Protein AF-A0A8T5IXM0-F1 (afdb_monomer_lite)

Sequence (144 aa):
MNNKKGVSPLIATVMIVGIVIALSFLVTTWITGSVEDTIDDTDCEMEAQERCSELTSAVKLSVNGAGNKLIVSNEGATDIKGLNVVHYDKDGNSNSGSEFDLSAYKSNINTSIGSSDIAFKVFMVGTDADELCSVECSPVLLEL

Secondary structure (DSSP, 8-state):
-----PPPHHHHHHHHHHHHHHHHHHHHHHHHHHHHHHHHHHHHHHHHHHHHHHHHHHEEEEE-TTSSEEEEEE-SSS-EEEEEEEEEETTS-EEEEEEEEE-TTTEEEEEEPPTTEEEEEEE-EEE-TTSS-EEEPPPEEEE-

pLDDT: mean 83.47, std 8.71, range [48.47, 95.19]

Structure (mmCIF, N/CA/C/O backbone):
data_AF-A0A8T5IXM0-F1
#
_entry.id   AF-A0A8T5IXM0-F1
#
loop_
_atom_site.group_PDB
_atom_site.id
_atom_site.type_symbol
_atom_site.label_atom_id
_atom_site.label_alt_id
_atom_site.label_comp_id
_atom_site.label_asym_id
_atom_site.label_entity_id
_atom_site.label_seq_id
_atom_site.pdbx_PDB_ins_code
_atom_site.Cartn_x
_atom_site.Cartn_y
_atom_site.Cartn_z
_atom_site.occupancy
_atom_site.B_iso_or_equiv
_atom_site.auth_seq_id
_atom_site.auth_comp_id
_atom_site.auth_asym_id
_atom_site.auth_atom_id
_atom_site.pdbx_PDB_model_num
ATOM 1 N N . MET A 1 1 ? -31.623 38.089 65.240 1.00 48.47 1 MET A N 1
ATOM 2 C CA . MET A 1 1 ? -31.266 37.837 63.828 1.00 48.47 1 MET A CA 1
ATOM 3 C C . MET A 1 1 ? -30.531 36.506 63.737 1.00 48.47 1 MET A C 1
ATOM 5 O O . MET A 1 1 ? -29.674 36.253 64.571 1.00 48.47 1 MET A O 1
ATOM 9 N N . ASN A 1 2 ? -30.887 35.712 62.722 1.00 51.44 2 ASN A N 1
ATOM 10 C CA . ASN A 1 2 ? -30.170 34.558 62.152 1.00 51.44 2 ASN A CA 1
ATOM 11 C C . ASN A 1 2 ? -30.474 33.158 62.724 1.00 51.44 2 ASN A C 1
ATOM 13 O O . ASN A 1 2 ? -29.706 32.580 63.486 1.00 51.44 2 ASN A O 1
ATOM 17 N N . ASN A 1 3 ? -31.562 32.570 62.211 1.00 54.09 3 ASN A N 1
ATOM 18 C CA . ASN A 1 3 ? -31.800 31.125 62.184 1.00 54.09 3 ASN A CA 1
ATOM 19 C C . ASN A 1 3 ? -30.740 30.430 61.308 1.00 54.09 3 ASN A C 1
ATOM 21 O O . ASN A 1 3 ? -30.850 30.436 60.083 1.00 54.09 3 ASN A O 1
ATOM 25 N N . LYS A 1 4 ? -29.727 29.804 61.915 1.00 59.03 4 LYS A N 1
ATOM 26 C CA . LYS A 1 4 ? -28.849 28.852 61.219 1.00 59.03 4 LYS A CA 1
ATOM 27 C C . LYS A 1 4 ? -29.508 27.471 61.261 1.00 59.03 4 LYS A C 1
ATOM 29 O O . LYS A 1 4 ? -29.420 26.776 62.267 1.00 59.03 4 LYS A O 1
ATOM 34 N N . LYS A 1 5 ? -30.196 27.073 60.186 1.00 61.62 5 LYS A N 1
ATOM 35 C CA . LYS A 1 5 ? -30.640 25.682 60.005 1.00 61.62 5 LYS A CA 1
ATOM 36 C C . LYS A 1 5 ? -29.410 24.834 59.670 1.00 61.62 5 LYS A C 1
ATOM 38 O O . LYS A 1 5 ? -28.948 24.846 58.534 1.00 61.62 5 LYS A O 1
ATOM 43 N N . GLY A 1 6 ? -28.846 24.162 60.671 1.00 62.66 6 GLY A N 1
ATOM 44 C CA . GLY A 1 6 ? -27.795 23.168 60.464 1.00 62.66 6 GLY A CA 1
ATOM 45 C C . GLY A 1 6 ? -28.381 21.948 59.759 1.00 62.66 6 GLY A C 1
ATOM 46 O O . GLY A 1 6 ? -29.344 21.358 60.246 1.00 62.66 6 GLY A O 1
ATOM 47 N N . VAL A 1 7 ? -27.834 21.595 58.598 1.00 64.50 7 VAL A N 1
ATOM 48 C CA . VAL A 1 7 ? -28.140 20.329 57.924 1.00 64.50 7 VAL A CA 1
ATOM 49 C C . VAL A 1 7 ? -27.718 19.200 58.866 1.00 64.50 7 VAL A C 1
ATOM 51 O O . VAL A 1 7 ? -26.602 19.224 59.383 1.00 64.50 7 VAL A O 1
ATOM 54 N N . SER A 1 8 ? -28.613 18.244 59.138 1.00 73.44 8 SER A N 1
ATOM 55 C CA . SER A 1 8 ? -28.299 17.115 60.021 1.00 73.44 8 SER A CA 1
ATOM 56 C C . SER A 1 8 ? -27.076 16.364 59.467 1.00 73.44 8 SER A C 1
ATOM 58 O O . SER A 1 8 ? -27.120 15.962 58.298 1.00 73.44 8 SER A O 1
ATOM 60 N N . PRO A 1 9 ? -26.002 16.158 60.257 1.00 73.50 9 PRO A N 1
ATOM 61 C CA . PRO A 1 9 ? -24.744 15.559 59.792 1.00 73.50 9 PRO A CA 1
ATOM 62 C C . PRO A 1 9 ? -24.925 14.214 59.080 1.00 73.50 9 PRO A C 1
ATOM 64 O O . PRO A 1 9 ? -24.162 13.870 58.186 1.00 73.50 9 PRO A O 1
ATOM 67 N N . LEU A 1 10 ? -25.971 13.475 59.450 1.00 79.00 10 LEU A N 1
ATOM 68 C CA . LEU A 1 10 ? -26.279 12.145 58.936 1.00 79.00 10 LEU A CA 1
ATOM 69 C C . LEU A 1 10 ? -26.890 12.171 57.523 1.00 79.00 10 LEU A C 1
ATOM 71 O O . LEU A 1 10 ? -26.706 11.243 56.748 1.00 79.00 10 LEU A O 1
ATOM 75 N N . ILE A 1 11 ? -27.595 13.245 57.161 1.00 82.06 11 ILE A N 1
ATOM 76 C CA . ILE A 1 11 ? -28.190 13.395 55.822 1.00 82.06 11 ILE A CA 1
ATOM 77 C C . ILE A 1 11 ? -27.115 13.818 54.815 1.00 82.06 11 ILE A C 1
ATOM 79 O O . ILE A 1 11 ? -27.110 13.355 53.676 1.00 82.06 11 ILE A O 1
ATOM 83 N N . ALA A 1 12 ? -26.172 14.658 55.249 1.00 83.50 12 ALA A N 1
ATOM 84 C CA . ALA A 1 12 ? -25.063 15.103 54.415 1.00 83.50 12 ALA A CA 1
ATOM 85 C C . ALA A 1 12 ? -24.161 13.935 53.984 1.00 83.50 12 ALA A C 1
ATOM 87 O O . ALA A 1 12 ? -23.770 13.857 52.823 1.00 83.50 12 ALA A O 1
ATOM 88 N N . THR A 1 13 ? -23.872 12.992 54.884 1.00 88.12 13 THR A N 1
ATOM 89 C CA . THR A 1 13 ? -23.025 11.832 54.567 1.00 88.12 13 THR A CA 1
ATOM 90 C C . THR A 1 13 ? -23.690 10.875 53.582 1.00 88.12 13 THR A C 1
ATOM 92 O O . THR A 1 13 ? -23.038 10.431 52.642 1.00 88.12 13 THR A O 1
ATOM 95 N N . VAL A 1 14 ? -24.989 10.604 53.730 1.00 89.62 14 VAL A N 1
ATOM 96 C CA . VAL A 1 14 ? -25.736 9.750 52.789 1.00 89.62 14 VAL A CA 1
ATOM 97 C C . VAL A 1 14 ? -25.793 10.381 51.396 1.00 89.62 14 VAL A C 1
ATOM 99 O O . VAL A 1 14 ? -25.598 9.688 50.399 1.00 89.62 14 VAL A O 1
ATOM 102 N N . MET A 1 15 ? -25.990 11.701 51.321 1.00 89.69 15 MET A N 1
ATOM 103 C CA . MET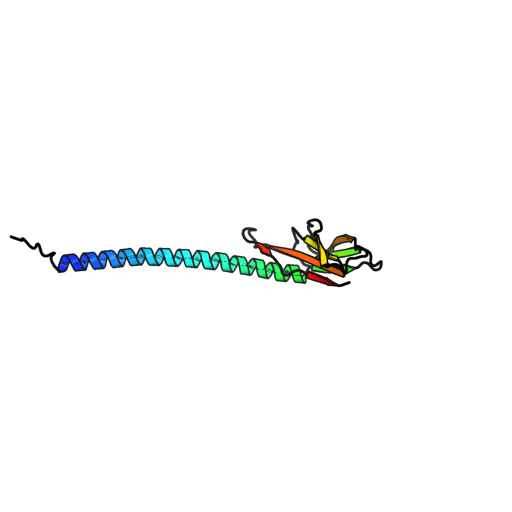 A 1 15 ? -25.971 12.429 50.050 1.00 89.69 15 MET A CA 1
ATOM 104 C C . MET A 1 15 ? -24.602 12.334 49.361 1.00 89.69 15 MET A C 1
ATOM 106 O O . MET A 1 15 ? -24.542 12.110 48.154 1.00 89.69 15 MET A O 1
ATOM 110 N N . ILE A 1 16 ? -23.508 12.440 50.121 1.00 91.25 16 ILE A N 1
ATOM 111 C CA . ILE A 1 16 ? -22.146 12.291 49.589 1.00 91.25 16 ILE A CA 1
ATOM 112 C C . ILE A 1 16 ? -21.926 10.874 49.049 1.00 91.25 16 ILE A C 1
ATOM 114 O O . ILE A 1 16 ? -21.448 10.724 47.928 1.00 91.25 16 ILE A O 1
ATOM 118 N N . VAL A 1 17 ? -22.318 9.837 49.795 1.00 92.44 17 VAL A N 1
ATOM 119 C CA . VAL A 1 17 ? -22.161 8.441 49.349 1.00 92.44 17 VAL A CA 1
ATOM 120 C C . VAL A 1 17 ? -22.960 8.174 48.068 1.00 92.44 17 VAL A C 1
ATOM 122 O O . VAL A 1 17 ? -22.441 7.547 47.148 1.00 92.44 17 VAL A O 1
ATOM 125 N N . GLY A 1 18 ? -24.184 8.701 47.960 1.00 92.25 18 GLY A N 1
ATOM 126 C CA . GLY A 1 18 ? -24.998 8.567 46.747 1.00 92.25 18 GLY A CA 1
ATOM 127 C C . GLY A 1 18 ? -24.359 9.215 45.514 1.00 92.25 18 GLY A C 1
ATOM 128 O O . GLY A 1 18 ? -24.360 8.622 44.437 1.00 92.25 18 GLY A O 1
ATOM 129 N N . ILE A 1 19 ? -23.758 10.398 45.676 1.00 92.19 19 ILE A N 1
ATOM 130 C CA . ILE A 1 19 ? -23.048 11.091 44.590 1.00 92.19 19 ILE A CA 1
ATOM 131 C C . ILE A 1 19 ? -21.799 10.311 44.170 1.00 92.19 19 ILE A C 1
ATOM 133 O O . ILE A 1 19 ? -21.548 10.178 42.977 1.00 92.19 19 ILE A O 1
ATOM 137 N N . VAL A 1 20 ? -21.039 9.761 45.121 1.00 95.19 20 VAL A N 1
ATOM 138 C CA . VAL A 1 20 ? -19.838 8.969 44.812 1.00 95.19 20 VAL A CA 1
ATOM 139 C C . VAL A 1 20 ? -20.194 7.740 43.976 1.00 95.19 20 VAL A C 1
ATOM 141 O O . VAL A 1 20 ? -19.550 7.508 42.960 1.00 95.19 20 VAL A O 1
ATOM 144 N N . ILE A 1 21 ? -21.250 7.004 44.338 1.00 93.19 21 ILE A N 1
ATOM 145 C CA . ILE A 1 21 ? -21.694 5.827 43.574 1.00 93.19 21 ILE A CA 1
ATOM 146 C C . ILE A 1 21 ? -22.115 6.229 42.154 1.00 93.19 21 ILE A C 1
ATOM 148 O O . ILE A 1 21 ? -21.701 5.591 41.188 1.00 93.19 21 ILE A O 1
ATOM 152 N N . ALA A 1 22 ? -22.897 7.304 42.012 1.00 92.06 22 ALA A N 1
ATOM 153 C CA . ALA A 1 22 ? -23.320 7.796 40.702 1.00 92.06 22 ALA A CA 1
ATOM 154 C C . ALA A 1 22 ? -22.125 8.225 39.828 1.00 92.06 22 ALA A C 1
ATOM 156 O O . ALA A 1 22 ? -22.075 7.892 38.644 1.00 92.06 22 ALA A O 1
ATOM 157 N N . LEU A 1 23 ? -21.140 8.913 40.417 1.00 91.44 23 LEU A N 1
ATOM 158 C CA . LEU A 1 23 ? -19.905 9.291 39.728 1.00 91.44 23 LEU A CA 1
ATOM 159 C C . LEU A 1 23 ? -19.079 8.068 39.323 1.00 91.44 23 LEU A C 1
ATOM 161 O O . LEU A 1 23 ? -18.539 8.060 38.221 1.00 91.44 23 LEU A O 1
ATOM 165 N N . SER A 1 24 ? -19.008 7.028 40.160 1.00 90.44 24 SER A N 1
ATOM 166 C CA . SER A 1 24 ? -18.299 5.792 39.816 1.00 90.44 24 SER A CA 1
ATOM 167 C C . SER A 1 24 ? -18.860 5.150 38.549 1.00 90.44 24 SER A C 1
ATOM 169 O O . SER A 1 24 ? -18.088 4.850 37.646 1.00 90.44 24 SER A O 1
ATOM 171 N N . PHE A 1 25 ? -20.184 5.011 38.429 1.00 90.25 25 PHE A N 1
ATOM 172 C CA . PHE A 1 25 ? -20.799 4.449 37.219 1.00 90.25 25 PHE A CA 1
ATOM 173 C C . PHE A 1 25 ? -20.522 5.286 35.967 1.00 90.25 25 PHE A C 1
ATOM 175 O O . PHE A 1 25 ? -20.222 4.730 34.909 1.00 90.25 25 PHE A O 1
ATOM 182 N N . LEU A 1 26 ? -20.590 6.615 36.084 1.00 89.31 26 LEU A N 1
ATOM 183 C CA . LEU A 1 26 ? -20.322 7.521 34.967 1.00 89.31 26 LEU A CA 1
ATOM 184 C C . LEU A 1 26 ? -18.870 7.389 34.492 1.00 89.31 26 LEU A C 1
ATOM 186 O O . LEU A 1 26 ? -18.629 7.214 33.301 1.00 89.31 26 LEU A O 1
ATOM 190 N N . VAL A 1 27 ? -17.914 7.404 35.425 1.00 88.44 27 VAL A N 1
ATOM 191 C CA . VAL A 1 27 ? -16.486 7.264 35.115 1.00 88.44 27 VAL A CA 1
ATOM 192 C C . VAL A 1 27 ? -16.181 5.894 34.512 1.00 88.44 27 VAL A C 1
ATOM 194 O O . VAL A 1 27 ? -15.468 5.831 33.518 1.00 88.44 27 VAL A O 1
ATOM 197 N N . THR A 1 28 ? -16.739 4.805 35.050 1.00 87.38 28 THR A N 1
ATOM 198 C CA . THR A 1 28 ? -16.523 3.462 34.489 1.00 87.38 28 THR A CA 1
ATOM 199 C C . THR A 1 28 ? -17.046 3.359 33.061 1.00 87.38 28 THR A C 1
ATOM 201 O O . THR A 1 28 ? -16.318 2.872 32.208 1.00 87.38 28 THR A O 1
ATOM 204 N N . THR A 1 29 ? -18.251 3.868 32.786 1.00 83.31 29 THR A N 1
ATOM 205 C CA . THR A 1 29 ? -18.844 3.831 31.434 1.00 83.31 29 THR A CA 1
ATOM 206 C C . THR A 1 29 ? -18.013 4.634 30.432 1.00 83.31 29 THR A C 1
ATOM 208 O O . THR A 1 29 ? -17.848 4.230 29.285 1.00 83.31 29 THR A O 1
ATOM 211 N N . TRP A 1 30 ? -17.467 5.771 30.870 1.00 82.12 30 TRP A N 1
ATOM 212 C CA . TRP A 1 30 ? -16.619 6.606 30.027 1.00 82.12 30 TRP A CA 1
ATOM 213 C C . TRP A 1 30 ? -15.264 5.945 29.745 1.00 82.12 30 TRP A C 1
ATOM 215 O O . TRP A 1 30 ? -14.830 5.918 28.601 1.00 82.12 30 TRP A O 1
ATOM 225 N N . ILE A 1 31 ? -14.636 5.341 30.762 1.00 81.75 31 ILE A N 1
ATOM 226 C CA . ILE A 1 31 ? -13.372 4.607 30.603 1.00 81.75 31 ILE A CA 1
ATOM 227 C C . ILE A 1 31 ? -13.546 3.409 29.672 1.00 81.75 31 ILE A C 1
ATOM 229 O O . ILE A 1 31 ? -12.702 3.206 28.810 1.00 81.75 31 ILE A O 1
ATOM 233 N N . THR A 1 32 ? -14.612 2.619 29.825 1.00 76.88 32 THR A N 1
ATOM 234 C CA . THR A 1 32 ? -14.826 1.452 28.958 1.00 76.88 32 THR A CA 1
ATOM 235 C C . THR A 1 32 ? -15.045 1.868 27.511 1.00 76.88 32 THR A C 1
ATOM 237 O O . THR A 1 32 ? -14.408 1.289 26.647 1.00 76.88 32 THR A O 1
ATOM 240 N N . GLY A 1 33 ? -15.851 2.908 27.257 1.00 72.12 33 GLY A N 1
ATOM 241 C CA . GLY A 1 33 ? -16.059 3.412 25.896 1.00 72.12 33 GLY A CA 1
ATOM 242 C C . GLY A 1 33 ? -14.767 3.924 25.258 1.00 72.12 33 GLY A C 1
ATOM 243 O O . GLY A 1 33 ? -14.397 3.474 24.187 1.00 72.12 33 GLY A O 1
ATOM 244 N N . SER A 1 34 ? -14.010 4.782 25.953 1.00 70.69 34 SER A N 1
ATOM 245 C CA . SER A 1 34 ? -12.755 5.315 25.401 1.00 70.69 34 SER A CA 1
ATOM 246 C C . SER A 1 34 ? -11.670 4.256 25.190 1.00 70.69 34 SER A C 1
ATOM 248 O O . SER A 1 34 ? -10.839 4.409 24.299 1.00 70.69 34 SER A O 1
ATOM 250 N N . VAL A 1 35 ? -11.628 3.213 26.024 1.00 73.00 35 VAL A N 1
ATOM 251 C CA . VAL A 1 35 ? -10.681 2.103 25.851 1.00 73.00 35 VAL A CA 1
ATOM 252 C C . VAL A 1 35 ? -11.096 1.208 24.684 1.00 73.00 35 VAL A C 1
ATOM 254 O O . VAL A 1 35 ? -10.219 0.810 23.931 1.00 73.00 35 VAL A O 1
ATOM 257 N N . GLU A 1 36 ? -12.389 0.926 24.519 1.00 69.44 36 GLU A N 1
ATOM 258 C CA . GLU A 1 36 ? -12.922 0.146 23.390 1.00 69.44 36 GLU A CA 1
ATOM 259 C C . GLU A 1 36 ? -12.632 0.852 22.060 1.00 69.44 36 GLU A C 1
ATOM 261 O O . GLU A 1 36 ? -11.976 0.265 21.209 1.00 69.44 36 GLU A O 1
ATOM 266 N N . ASP A 1 37 ? -12.934 2.152 21.962 1.00 67.62 37 ASP A N 1
ATOM 267 C CA . ASP A 1 37 ? -12.624 2.963 20.775 1.00 67.62 37 ASP A CA 1
ATOM 268 C C . ASP A 1 37 ? -11.115 2.957 20.444 1.00 67.62 37 ASP A C 1
ATOM 270 O O . ASP A 1 37 ? -10.715 2.848 19.290 1.00 67.62 37 ASP A O 1
ATOM 274 N N . THR A 1 38 ? -10.249 3.045 21.466 1.00 67.44 38 THR A N 1
ATOM 275 C CA . THR A 1 38 ? -8.787 3.037 21.261 1.00 67.44 38 THR A CA 1
ATOM 276 C C . THR A 1 38 ? -8.281 1.671 20.792 1.00 67.44 38 THR A C 1
ATOM 278 O O . THR A 1 38 ? -7.322 1.605 20.024 1.00 67.44 38 THR A O 1
ATOM 281 N N . ILE A 1 39 ? -8.865 0.580 21.297 1.00 69.75 39 ILE A N 1
ATOM 282 C CA . ILE A 1 39 ? -8.486 -0.783 20.911 1.00 69.75 39 ILE A CA 1
ATOM 283 C C . ILE A 1 39 ? -8.928 -1.048 19.476 1.00 69.75 39 ILE A C 1
ATOM 285 O O . ILE A 1 39 ? -8.099 -1.500 18.695 1.00 69.75 39 ILE A O 1
ATOM 289 N N . ASP A 1 40 ? -10.163 -0.694 19.122 1.00 71.62 40 ASP A N 1
ATOM 290 C CA . ASP A 1 40 ? -10.690 -0.884 17.770 1.00 71.62 40 ASP A CA 1
ATOM 291 C C . ASP A 1 40 ? -9.849 -0.119 16.736 1.00 71.62 40 ASP A C 1
ATOM 293 O O . ASP A 1 40 ? -9.430 -0.705 15.741 1.00 71.62 40 ASP A O 1
ATOM 297 N N . ASP A 1 41 ? -9.494 1.144 17.006 1.00 74.38 41 ASP A N 1
ATOM 298 C CA . ASP A 1 41 ? -8.601 1.919 16.132 1.00 74.38 41 ASP A CA 1
ATOM 299 C C . ASP A 1 41 ? -7.203 1.274 16.011 1.00 74.38 41 ASP A C 1
ATOM 301 O O . ASP A 1 41 ? -6.624 1.224 14.923 1.00 74.38 41 ASP A O 1
ATOM 305 N N . THR A 1 42 ? -6.659 0.749 17.116 1.00 80.00 42 THR A N 1
ATOM 306 C CA . THR A 1 42 ? -5.322 0.126 17.137 1.00 80.00 42 THR A CA 1
ATOM 307 C C . THR A 1 42 ? -5.301 -1.196 16.373 1.00 80.00 42 THR A C 1
ATOM 309 O O . THR A 1 42 ? -4.375 -1.438 15.599 1.00 80.00 42 THR A O 1
ATOM 312 N N . ASP A 1 43 ? -6.305 -2.048 16.577 1.00 80.38 43 ASP A N 1
ATOM 313 C CA . ASP A 1 43 ? -6.432 -3.324 15.873 1.00 80.38 43 ASP A CA 1
ATOM 314 C C . ASP A 1 43 ? -6.607 -3.072 14.366 1.00 80.38 43 ASP A C 1
ATOM 316 O O . ASP A 1 43 ? -5.943 -3.717 13.551 1.00 80.38 43 ASP A O 1
ATOM 320 N N . CYS A 1 44 ? -7.379 -2.045 13.993 1.00 80.06 44 CYS A N 1
ATOM 321 C CA . CYS A 1 44 ? -7.551 -1.635 12.601 1.00 80.06 44 CYS A CA 1
ATOM 322 C C . CYS A 1 44 ? -6.236 -1.191 11.938 1.00 80.06 44 CYS A C 1
ATOM 324 O O . CYS A 1 44 ? -5.898 -1.635 10.836 1.00 80.06 44 CYS A O 1
ATOM 326 N N . GLU A 1 45 ? -5.464 -0.323 12.604 1.00 82.12 45 GLU A N 1
ATOM 327 C CA . GLU A 1 45 ? -4.158 0.123 12.102 1.00 82.12 45 GLU A CA 1
ATOM 328 C C . GLU A 1 45 ? -3.169 -1.043 11.986 1.00 82.12 45 GLU A C 1
ATOM 330 O O . GLU A 1 45 ? -2.418 -1.124 11.010 1.00 82.12 45 GLU A O 1
ATOM 335 N N . MET A 1 46 ? -3.183 -1.968 12.951 1.00 84.38 46 MET A N 1
ATOM 336 C CA . MET A 1 46 ? -2.321 -3.147 12.934 1.00 84.38 46 MET A CA 1
ATOM 337 C C . MET A 1 46 ? -2.640 -4.070 11.758 1.00 84.38 46 MET A C 1
ATOM 339 O O . MET A 1 46 ? -1.722 -4.443 11.024 1.00 84.38 46 MET A O 1
ATOM 343 N N . GLU A 1 47 ? -3.913 -4.401 11.531 1.00 85.56 47 GLU A N 1
ATOM 344 C CA . GLU A 1 47 ? -4.322 -5.243 10.403 1.00 85.56 47 GLU A CA 1
ATOM 345 C C . GLU A 1 47 ? -3.981 -4.592 9.057 1.00 85.56 47 GLU A C 1
ATOM 347 O O . GLU A 1 47 ? -3.379 -5.228 8.185 1.00 85.56 47 GLU A O 1
ATOM 352 N N . ALA A 1 48 ? -4.283 -3.301 8.893 1.00 84.75 48 ALA A N 1
ATOM 353 C CA . ALA A 1 48 ? -3.933 -2.556 7.687 1.00 84.75 48 ALA A CA 1
ATOM 354 C C . ALA A 1 48 ? -2.407 -2.495 7.468 1.00 84.75 48 ALA A C 1
ATOM 356 O O . ALA A 1 48 ? -1.927 -2.572 6.331 1.00 84.75 48 ALA A O 1
ATOM 357 N N . GLN A 1 49 ? -1.615 -2.422 8.541 1.00 86.25 49 GLN A N 1
ATOM 358 C CA . GLN A 1 49 ? -0.158 -2.431 8.455 1.00 86.25 49 GLN A CA 1
ATOM 359 C C . GLN A 1 49 ? 0.416 -3.816 8.121 1.00 86.25 49 GLN A C 1
ATOM 361 O O . GLN A 1 49 ? 1.374 -3.909 7.343 1.00 86.25 49 GLN A O 1
ATOM 366 N N . GLU A 1 50 ? -0.170 -4.897 8.639 1.00 86.75 50 GLU A N 1
ATOM 367 C CA . GLU A 1 50 ? 0.164 -6.262 8.215 1.00 86.75 50 GLU A CA 1
ATOM 368 C C . GLU A 1 50 ? -0.122 -6.449 6.723 1.00 86.75 50 GLU A C 1
ATOM 370 O O . GLU A 1 50 ? 0.749 -6.917 5.982 1.00 86.75 50 GLU A O 1
ATOM 375 N N . ARG A 1 51 ? -1.276 -5.963 6.247 1.00 87.19 51 ARG A N 1
ATOM 376 C CA . ARG A 1 51 ? -1.602 -5.929 4.814 1.00 87.19 51 ARG A CA 1
ATOM 377 C C . ARG A 1 51 ? -0.569 -5.153 4.017 1.00 87.19 51 ARG A C 1
ATOM 379 O O . ARG A 1 51 ? -0.079 -5.658 3.011 1.00 87.19 51 ARG A O 1
ATOM 386 N N . CYS A 1 52 ? -0.159 -3.975 4.475 1.00 88.88 52 CYS A N 1
ATOM 387 C CA . CYS A 1 52 ? 0.906 -3.227 3.816 1.00 88.88 52 CYS A CA 1
ATOM 388 C C . CYS A 1 52 ? 2.215 -4.018 3.706 1.00 88.88 52 CYS A C 1
ATOM 390 O O . CYS A 1 52 ? 2.876 -3.959 2.667 1.00 88.88 52 CYS A O 1
ATOM 392 N N . SER A 1 53 ? 2.593 -4.775 4.739 1.00 88.50 53 SER A N 1
ATOM 393 C CA . SER A 1 53 ? 3.778 -5.640 4.708 1.00 88.50 53 SER A CA 1
ATOM 394 C C . SER A 1 53 ? 3.651 -6.737 3.642 1.00 88.50 53 SER A C 1
ATOM 396 O O . SER A 1 53 ? 4.565 -6.928 2.830 1.00 88.50 53 SER A O 1
ATOM 398 N N . GLU A 1 54 ? 2.490 -7.397 3.571 1.00 88.06 54 GLU A N 1
ATOM 399 C CA . GLU A 1 54 ? 2.184 -8.395 2.541 1.00 88.06 54 GLU A CA 1
ATOM 400 C C . GLU A 1 54 ? 2.274 -7.790 1.132 1.00 88.06 54 GLU A C 1
ATOM 402 O O . GLU A 1 54 ? 3.012 -8.309 0.290 1.00 88.06 54 GLU A O 1
ATOM 407 N N . LEU A 1 55 ? 1.601 -6.659 0.885 1.00 88.56 55 LEU A N 1
ATOM 408 C CA . LEU A 1 55 ? 1.566 -6.000 -0.427 1.00 88.56 55 LEU A CA 1
ATOM 409 C C . LEU A 1 55 ? 2.954 -5.510 -0.860 1.00 88.56 55 LEU A C 1
ATOM 411 O O . LEU A 1 55 ? 3.372 -5.744 -1.993 1.00 88.56 55 LEU A O 1
ATOM 415 N N . THR A 1 56 ? 3.712 -4.894 0.051 1.00 88.06 56 THR A N 1
ATOM 416 C CA . THR A 1 56 ? 5.072 -4.399 -0.230 1.00 88.06 56 THR A CA 1
ATOM 417 C C . THR A 1 56 ? 6.019 -5.543 -0.593 1.00 88.06 56 THR A C 1
ATOM 419 O O . THR A 1 56 ? 6.863 -5.388 -1.472 1.00 88.06 56 THR A O 1
ATOM 422 N N . SER A 1 57 ? 5.868 -6.710 0.042 1.00 87.31 57 SER A N 1
ATOM 423 C CA . SER A 1 57 ? 6.661 -7.902 -0.289 1.00 87.31 57 SER A CA 1
ATOM 424 C C . SER A 1 57 ? 6.240 -8.567 -1.608 1.00 87.31 57 SER A C 1
ATOM 426 O O . SER A 1 57 ? 7.061 -9.193 -2.283 1.00 87.31 57 SER A O 1
ATOM 428 N N . ALA A 1 58 ? 4.966 -8.423 -1.978 1.00 89.19 58 ALA A N 1
ATOM 429 C CA . ALA A 1 58 ? 4.370 -8.995 -3.177 1.00 89.19 58 ALA A CA 1
ATOM 430 C C . ALA A 1 58 ? 4.673 -8.187 -4.447 1.00 89.19 58 ALA A C 1
ATOM 432 O O . ALA A 1 58 ? 4.777 -8.768 -5.533 1.00 89.19 58 ALA A O 1
ATOM 433 N N . VAL A 1 59 ? 4.809 -6.863 -4.331 1.00 91.62 59 VAL A N 1
ATOM 434 C CA . VAL A 1 59 ? 5.094 -5.990 -5.472 1.00 91.62 59 VAL A CA 1
ATOM 435 C C . VAL A 1 59 ? 6.554 -6.080 -5.882 1.00 91.62 59 VAL A C 1
ATOM 437 O O . VAL A 1 59 ? 7.469 -5.799 -5.110 1.00 91.62 59 VAL A O 1
ATOM 440 N N . LYS A 1 60 ? 6.776 -6.389 -7.160 1.00 91.19 60 LYS A N 1
ATOM 441 C CA . LYS A 1 60 ? 8.090 -6.305 -7.795 1.00 91.19 60 LYS A CA 1
ATOM 442 C C . LYS A 1 60 ? 8.102 -5.299 -8.924 1.00 91.19 60 LYS A C 1
ATOM 444 O O . LYS A 1 60 ? 7.238 -5.312 -9.803 1.00 91.19 60 LYS A O 1
ATOM 449 N N . LEU A 1 61 ? 9.150 -4.484 -8.909 1.00 90.75 61 LEU A N 1
ATOM 450 C CA . LEU A 1 61 ? 9.474 -3.516 -9.943 1.00 90.75 61 LEU A CA 1
ATOM 451 C C . LEU A 1 61 ? 10.620 -4.058 -10.788 1.00 90.75 61 LEU A C 1
ATOM 453 O O . LEU A 1 61 ? 11.629 -4.529 -10.265 1.00 90.75 61 LEU A O 1
ATOM 457 N N . SER A 1 62 ? 10.466 -4.000 -12.104 1.00 90.50 62 SER A N 1
ATOM 458 C CA . SER A 1 62 ? 11.522 -4.375 -13.039 1.00 90.50 62 SER A CA 1
ATOM 459 C C . SER A 1 62 ? 11.456 -3.520 -14.293 1.00 90.50 62 SER A C 1
ATOM 461 O O . SER A 1 62 ? 10.410 -2.975 -14.636 1.00 90.50 62 SER A O 1
ATOM 463 N N . VAL A 1 63 ? 12.576 -3.403 -14.996 1.00 89.25 63 VAL A N 1
ATOM 464 C CA . VAL A 1 63 ? 12.632 -2.722 -16.290 1.00 89.25 63 VAL A CA 1
ATOM 465 C C . VAL A 1 63 ? 12.695 -3.777 -17.384 1.00 89.25 63 VAL A C 1
ATOM 467 O O . VAL A 1 63 ? 13.414 -4.770 -17.265 1.00 89.25 63 VAL A O 1
ATOM 470 N N . ASN A 1 64 ? 11.938 -3.580 -18.464 1.00 88.12 64 ASN A N 1
ATOM 471 C CA . ASN A 1 64 ? 12.045 -4.439 -19.643 1.00 88.12 64 ASN A CA 1
ATOM 472 C C . ASN A 1 64 ? 13.489 -4.399 -20.190 1.00 88.12 64 ASN A C 1
ATOM 474 O O . ASN A 1 64 ? 14.140 -3.362 -20.128 1.00 88.12 64 ASN A O 1
ATOM 478 N N . GLY A 1 65 ? 13.980 -5.479 -20.803 1.00 79.50 65 GLY A N 1
ATOM 479 C CA . GLY A 1 65 ? 15.320 -5.540 -21.401 1.00 79.50 65 GLY A CA 1
ATOM 480 C C . GLY A 1 65 ? 15.626 -4.456 -22.450 1.00 79.50 65 GLY A C 1
ATOM 481 O O . GLY A 1 65 ? 16.790 -4.227 -22.755 1.00 79.50 65 GLY A O 1
ATOM 482 N N . ALA A 1 66 ? 14.610 -3.763 -22.977 1.00 80.31 66 ALA A N 1
ATOM 483 C CA . ALA A 1 66 ? 14.772 -2.591 -23.845 1.00 80.31 66 ALA A CA 1
ATOM 484 C C . ALA A 1 66 ? 14.957 -1.248 -23.097 1.00 80.31 66 ALA A C 1
ATOM 486 O O . ALA A 1 66 ? 15.154 -0.224 -23.746 1.00 80.31 66 ALA A O 1
ATOM 487 N N . GLY A 1 67 ? 14.855 -1.217 -21.764 1.00 80.56 67 GLY A N 1
ATOM 488 C CA . GLY A 1 67 ? 15.099 -0.028 -20.936 1.00 80.56 67 GLY A CA 1
ATOM 489 C C . GLY A 1 67 ? 14.022 1.063 -20.991 1.00 80.56 67 GLY A C 1
ATOM 490 O O . GLY A 1 67 ? 14.211 2.131 -20.429 1.00 80.56 67 GLY A O 1
ATOM 491 N N . ASN A 1 68 ? 12.903 0.833 -21.683 1.00 86.38 68 ASN A N 1
ATOM 492 C CA . ASN A 1 68 ? 11.911 1.872 -21.997 1.00 86.38 68 ASN A CA 1
ATOM 493 C C . ASN A 1 68 ? 10.558 1.703 -21.289 1.00 86.38 68 ASN A C 1
ATOM 495 O O . ASN A 1 68 ? 9.652 2.517 -21.482 1.00 86.38 68 ASN A O 1
ATOM 499 N N . LYS A 1 69 ? 10.384 0.625 -20.520 1.00 88.75 69 LYS A N 1
ATOM 500 C CA . LYS A 1 69 ? 9.140 0.311 -19.812 1.00 88.75 69 LYS A CA 1
ATOM 501 C C . LYS A 1 69 ? 9.441 -0.214 -18.418 1.00 88.75 69 LYS A C 1
ATOM 503 O O . LYS A 1 69 ? 10.231 -1.151 -18.286 1.00 88.75 69 LYS A O 1
ATOM 508 N N . LEU A 1 70 ? 8.768 0.358 -17.428 1.00 89.31 70 LEU A N 1
ATOM 509 C CA . LEU A 1 70 ? 8.704 -0.152 -16.069 1.00 89.31 70 LEU A CA 1
ATOM 510 C C . LEU A 1 70 ? 7.561 -1.160 -16.006 1.00 89.31 70 LEU A C 1
ATOM 512 O O . LEU A 1 70 ? 6.441 -0.869 -16.428 1.00 89.31 70 LEU A O 1
ATOM 516 N N . ILE A 1 71 ? 7.868 -2.332 -15.478 1.00 91.31 71 ILE A N 1
ATOM 517 C CA . ILE A 1 71 ? 6.940 -3.420 -15.223 1.00 91.31 71 ILE A CA 1
ATOM 518 C C . ILE A 1 71 ? 6.722 -3.456 -13.714 1.00 91.31 71 ILE A C 1
ATOM 520 O O . ILE A 1 71 ? 7.654 -3.736 -12.955 1.00 91.31 71 ILE A O 1
ATOM 524 N N . VAL A 1 72 ? 5.492 -3.179 -13.295 1.00 91.94 72 VAL A N 1
ATOM 525 C CA . VAL A 1 72 ? 5.049 -3.368 -11.911 1.00 91.94 72 VAL A CA 1
ATOM 526 C C . VAL A 1 72 ? 4.250 -4.656 -11.881 1.00 91.94 72 VAL A C 1
ATOM 528 O O . VAL A 1 72 ? 3.310 -4.813 -12.659 1.00 91.94 72 VAL A O 1
ATOM 531 N N . SER A 1 73 ? 4.651 -5.595 -11.033 1.00 91.81 73 SER A N 1
ATOM 532 C CA . SER A 1 73 ? 4.041 -6.922 -10.958 1.00 91.81 73 SER A CA 1
ATOM 533 C C . SER A 1 73 ? 3.634 -7.265 -9.539 1.00 91.81 73 SER A C 1
ATOM 535 O O . SER A 1 73 ? 4.373 -6.972 -8.602 1.00 91.81 73 SER A O 1
ATOM 537 N N . ASN A 1 74 ? 2.474 -7.899 -9.401 1.00 92.81 74 ASN A N 1
ATOM 538 C CA . ASN A 1 74 ? 2.014 -8.474 -8.147 1.00 92.81 74 ASN A CA 1
ATOM 539 C C . ASN A 1 74 ? 2.323 -9.973 -8.153 1.00 92.81 74 ASN A C 1
ATOM 541 O O . ASN A 1 74 ? 1.679 -10.733 -8.870 1.00 92.81 74 ASN A O 1
ATOM 545 N N . GLU A 1 75 ? 3.315 -10.417 -7.386 1.00 91.31 75 GLU A N 1
ATOM 546 C CA . GLU A 1 75 ? 3.634 -11.844 -7.227 1.00 91.31 75 GLU A CA 1
ATOM 547 C C . GLU A 1 75 ? 2.961 -12.484 -6.002 1.00 91.31 75 GLU A C 1
ATOM 549 O O . GLU A 1 75 ? 3.119 -13.686 -5.774 1.00 91.31 75 GLU A O 1
ATOM 554 N N . GLY A 1 76 ? 2.213 -11.699 -5.226 1.00 89.62 76 GLY A N 1
ATOM 555 C CA . GLY A 1 76 ? 1.537 -12.138 -4.013 1.00 89.62 76 GLY A CA 1
ATOM 556 C C . GLY A 1 76 ? 0.191 -12.807 -4.262 1.00 89.62 76 GLY A C 1
ATOM 557 O O . GLY A 1 76 ? -0.301 -12.897 -5.386 1.00 89.62 76 GLY A O 1
ATOM 558 N N . ALA A 1 77 ? -0.405 -13.283 -3.170 1.00 87.44 77 ALA A N 1
ATOM 559 C CA . ALA A 1 77 ? -1.701 -13.961 -3.163 1.00 87.44 77 ALA A CA 1
ATOM 560 C C . ALA A 1 77 ? -2.903 -13.009 -3.046 1.00 87.44 77 ALA A C 1
ATOM 562 O O . ALA A 1 77 ? -4.042 -13.460 -3.142 1.00 87.44 77 ALA A O 1
ATOM 563 N N . THR A 1 78 ? -2.649 -11.719 -2.835 1.00 87.62 78 THR A N 1
ATOM 564 C CA . THR A 1 78 ? -3.667 -10.710 -2.534 1.00 87.62 78 THR A CA 1
ATOM 565 C C . THR A 1 78 ? -3.803 -9.755 -3.709 1.00 87.62 78 THR A C 1
ATOM 567 O O . THR A 1 78 ? -2.798 -9.364 -4.303 1.00 87.62 78 THR A O 1
ATOM 570 N N . ASP A 1 79 ? -5.034 -9.381 -4.051 1.00 87.88 79 ASP A N 1
ATOM 571 C CA . ASP A 1 79 ? -5.291 -8.331 -5.034 1.00 87.88 79 ASP A CA 1
ATOM 572 C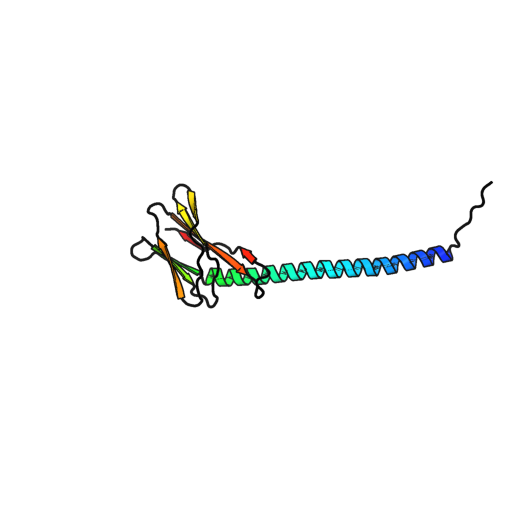 C . ASP A 1 79 ? -4.816 -6.978 -4.482 1.00 87.88 79 ASP A C 1
ATOM 574 O O . ASP A 1 79 ? -5.070 -6.645 -3.327 1.00 87.88 79 ASP A O 1
ATOM 578 N N . ILE A 1 80 ? -4.144 -6.186 -5.313 1.00 88.62 80 ILE A N 1
ATOM 579 C CA . ILE A 1 80 ? -3.744 -4.818 -4.979 1.00 88.62 80 ILE A CA 1
ATOM 580 C C . ILE A 1 80 ? -4.682 -3.885 -5.725 1.00 88.62 80 ILE A C 1
ATOM 582 O O . ILE A 1 80 ? -4.720 -3.908 -6.957 1.00 88.62 80 ILE A O 1
ATOM 586 N N . LYS A 1 81 ? -5.423 -3.064 -4.988 1.00 87.00 81 LYS A N 1
ATOM 587 C CA . LYS A 1 81 ? -6.281 -2.023 -5.554 1.00 87.00 81 LYS A CA 1
ATOM 588 C C . LYS A 1 81 ? -5.627 -0.657 -5.382 1.00 87.00 81 LYS A C 1
ATOM 590 O O . LYS A 1 81 ? -4.887 -0.446 -4.423 1.00 87.00 81 LYS A O 1
ATOM 595 N N . GLY A 1 82 ? -5.917 0.265 -6.290 1.00 84.19 82 GLY A N 1
ATOM 596 C CA . GLY A 1 82 ? -5.582 1.675 -6.097 1.00 84.19 82 GLY A CA 1
ATOM 597 C C . GLY A 1 82 ? -4.085 2.003 -6.121 1.00 84.19 82 GLY A C 1
ATOM 598 O O . GLY A 1 82 ? -3.625 2.950 -5.485 1.00 84.19 82 GLY A O 1
ATOM 599 N N . LEU A 1 83 ? -3.283 1.202 -6.823 1.00 88.12 83 LEU A N 1
ATOM 600 C CA . LEU A 1 83 ? -1.838 1.382 -6.883 1.00 88.12 83 LEU A CA 1
ATOM 601 C C . LEU A 1 83 ? -1.487 2.619 -7.716 1.00 88.12 83 LEU A C 1
ATOM 603 O O . LEU A 1 83 ? -1.898 2.738 -8.872 1.00 88.12 83 LEU A O 1
ATOM 607 N N . ASN A 1 84 ? -0.669 3.513 -7.157 1.00 90.00 84 ASN A N 1
ATOM 608 C CA . ASN A 1 84 ? -0.195 4.709 -7.848 1.00 90.00 84 ASN A CA 1
ATOM 609 C C . ASN A 1 84 ? 1.308 4.625 -8.127 1.00 90.00 84 ASN A C 1
ATOM 611 O O . ASN A 1 84 ? 2.113 4.399 -7.222 1.00 90.00 84 ASN A O 1
ATOM 615 N N . VAL A 1 85 ? 1.699 4.833 -9.384 1.00 89.50 85 VAL A N 1
ATOM 616 C CA . VAL A 1 85 ? 3.110 4.867 -9.789 1.00 89.50 85 VAL A CA 1
ATOM 617 C C . VAL A 1 85 ? 3.538 6.309 -10.010 1.00 89.50 85 VAL A C 1
ATOM 619 O O . VAL A 1 85 ? 2.987 6.993 -10.868 1.00 89.50 85 VAL A O 1
ATOM 622 N N . VAL A 1 86 ? 4.557 6.761 -9.287 1.00 89.94 86 VAL A N 1
ATOM 623 C CA . VAL A 1 86 ? 5.118 8.108 -9.408 1.00 89.94 86 VAL A CA 1
ATOM 624 C C . VAL A 1 86 ? 6.510 8.039 -10.015 1.00 89.94 86 VAL A C 1
ATOM 626 O O . VAL A 1 86 ? 7.383 7.309 -9.541 1.00 89.94 86 VAL A O 1
ATOM 629 N N . HIS A 1 87 ? 6.703 8.834 -11.059 1.00 90.12 87 HIS A N 1
ATOM 630 C CA . HIS A 1 87 ? 7.948 8.977 -11.800 1.00 90.12 87 HIS A CA 1
ATOM 631 C C . HIS A 1 87 ? 8.721 10.168 -11.242 1.00 90.12 87 HIS A C 1
ATOM 633 O O . HIS A 1 87 ? 8.119 11.227 -11.062 1.00 90.12 87 HIS A O 1
ATOM 639 N N . TYR A 1 88 ? 10.023 10.022 -11.006 1.00 89.38 88 TYR A N 1
ATOM 640 C CA . TYR A 1 88 ? 10.900 11.112 -10.575 1.00 89.38 88 TYR A CA 1
ATOM 641 C C . TYR A 1 88 ? 11.968 11.399 -11.626 1.00 89.38 88 TYR A C 1
ATOM 643 O O . TYR A 1 88 ? 12.705 10.498 -12.026 1.00 89.38 88 TYR A O 1
ATOM 651 N N . ASP A 1 89 ? 12.063 12.665 -12.028 1.00 87.50 89 ASP A N 1
ATOM 652 C CA . ASP A 1 89 ? 13.076 13.185 -12.950 1.00 87.50 89 ASP A CA 1
ATOM 653 C C . ASP A 1 89 ? 14.373 13.578 -12.205 1.00 87.50 89 ASP A C 1
ATOM 655 O O . ASP A 1 89 ? 14.360 13.861 -11.004 1.00 87.50 89 ASP A O 1
ATOM 659 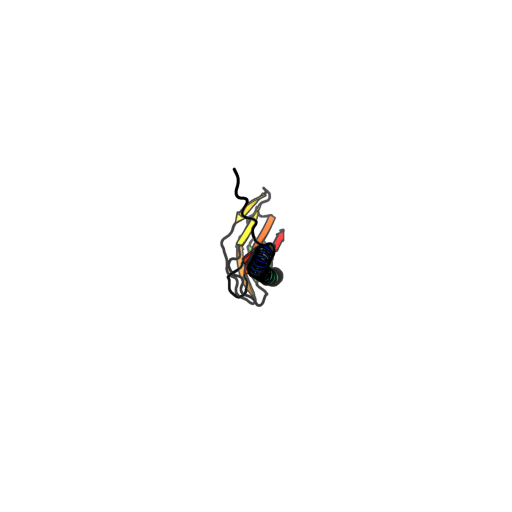N N . LYS A 1 90 ? 15.489 13.668 -12.937 1.00 83.88 90 LYS A N 1
ATOM 660 C CA . LYS A 1 90 ? 16.780 14.277 -12.553 1.00 83.88 90 LYS A CA 1
ATOM 661 C C . LYS A 1 90 ? 16.623 15.655 -11.917 1.00 83.88 90 LYS A C 1
ATOM 663 O O . LYS A 1 90 ? 17.372 15.998 -11.006 1.00 83.88 90 LYS A O 1
ATOM 668 N N . ASP A 1 91 ? 15.654 16.428 -12.400 1.00 83.88 91 ASP A N 1
ATOM 669 C CA . ASP A 1 91 ? 15.364 17.780 -11.914 1.00 83.88 91 ASP A CA 1
ATOM 670 C C . ASP A 1 91 ? 14.536 17.789 -10.612 1.00 83.88 91 ASP A C 1
ATOM 672 O O . ASP A 1 91 ? 14.199 18.852 -10.092 1.00 83.88 91 ASP A O 1
ATOM 676 N N . GLY A 1 92 ? 14.186 16.613 -10.076 1.00 79.00 92 GLY A N 1
ATOM 677 C CA . GLY A 1 92 ? 13.376 16.461 -8.864 1.00 79.00 92 GLY A CA 1
ATOM 678 C C . GLY A 1 92 ? 11.872 16.642 -9.084 1.00 79.00 92 GLY A C 1
ATOM 679 O O . GLY A 1 92 ? 11.104 16.601 -8.123 1.00 79.00 92 GLY A O 1
ATOM 680 N N . ASN A 1 93 ? 11.436 16.821 -10.333 1.00 85.69 93 ASN A N 1
ATOM 681 C CA . ASN A 1 93 ? 10.020 16.869 -10.683 1.00 85.69 93 ASN A CA 1
ATOM 682 C C . ASN A 1 93 ? 9.404 15.474 -10.580 1.00 85.69 93 ASN A C 1
ATOM 684 O O . ASN A 1 93 ? 10.030 14.488 -10.975 1.00 85.69 93 ASN A O 1
ATOM 688 N N . SER A 1 94 ? 8.163 15.403 -10.096 1.00 85.94 94 SER A N 1
ATOM 689 C CA . SER A 1 94 ? 7.403 14.158 -10.051 1.00 85.94 94 SER A CA 1
ATOM 690 C C . SER A 1 94 ? 6.157 14.218 -10.919 1.00 85.94 94 SER A C 1
ATOM 692 O O . SER A 1 94 ? 5.373 15.161 -10.810 1.00 85.94 94 SER A O 1
ATOM 694 N N . ASN A 1 95 ? 5.940 13.176 -11.714 1.00 81.31 95 ASN A N 1
ATOM 695 C CA . ASN A 1 95 ? 4.689 12.965 -12.431 1.00 81.31 95 ASN A CA 1
ATOM 696 C C . ASN A 1 95 ? 3.990 11.747 -11.825 1.00 81.31 95 ASN A C 1
ATOM 698 O O . ASN A 1 95 ? 4.520 10.635 -11.878 1.00 81.31 95 ASN A O 1
ATOM 702 N N . SER A 1 96 ? 2.816 11.960 -11.232 1.00 76.38 96 SER A N 1
ATOM 703 C CA . SER A 1 96 ? 1.971 10.862 -10.766 1.00 76.38 96 SER A CA 1
ATOM 704 C C . SER A 1 96 ? 1.271 10.218 -11.957 1.00 76.38 96 SER A C 1
ATOM 706 O O . SER A 1 96 ? 0.661 10.902 -12.782 1.00 76.38 96 SER A O 1
ATOM 708 N N . GLY A 1 97 ? 1.391 8.900 -12.055 1.00 69.06 97 GLY A N 1
ATOM 709 C CA . GLY A 1 97 ? 0.700 8.082 -13.035 1.00 69.06 97 GLY A CA 1
ATOM 710 C C . GLY A 1 97 ? -0.766 7.857 -12.673 1.00 69.06 97 GLY A C 1
ATOM 711 O O . GLY A 1 97 ? -1.276 8.339 -11.659 1.00 69.06 97 GLY A O 1
ATOM 712 N N . SER A 1 98 ? -1.444 7.110 -13.542 1.00 71.50 98 SER A N 1
ATOM 713 C CA . SER A 1 98 ? -2.801 6.624 -13.305 1.00 71.50 98 SER A CA 1
ATOM 714 C C . SER A 1 98 ? -2.845 5.653 -12.124 1.00 71.50 98 SER A C 1
ATOM 716 O O . SER A 1 98 ? -1.832 5.071 -11.740 1.00 71.50 98 SER A O 1
ATOM 718 N N . GLU A 1 99 ? -4.031 5.499 -11.554 1.00 83.56 99 GLU A N 1
ATOM 719 C CA . GLU A 1 99 ? -4.323 4.488 -10.548 1.00 83.56 99 GLU A CA 1
ATOM 720 C C . GLU A 1 99 ? -4.586 3.143 -11.240 1.00 83.56 99 GLU A C 1
ATOM 722 O O . GLU A 1 99 ? -5.251 3.095 -12.282 1.00 83.56 99 GLU A O 1
ATOM 727 N N . PHE A 1 100 ? -4.012 2.067 -10.705 1.00 87.69 100 PHE A N 1
ATOM 728 C CA . PHE A 1 100 ? -4.066 0.738 -11.303 1.00 87.69 100 PHE A CA 1
ATOM 729 C C . PHE A 1 100 ? -4.461 -0.323 -10.282 1.00 87.69 100 PHE A C 1
ATOM 731 O O . PHE A 1 100 ? -4.018 -0.291 -9.137 1.00 87.69 100 PHE A O 1
ATOM 738 N N . ASP A 1 101 ? -5.190 -1.331 -10.752 1.00 88.88 101 ASP A N 1
ATOM 739 C CA . ASP A 1 101 ? -5.478 -2.535 -9.981 1.00 88.88 101 ASP A CA 1
ATOM 740 C C . ASP A 1 101 ? -4.662 -3.713 -10.530 1.00 88.88 101 ASP A C 1
ATOM 742 O O . ASP A 1 101 ? -4.541 -3.909 -11.744 1.00 88.88 101 ASP A O 1
ATOM 746 N N . LEU A 1 102 ? -4.096 -4.509 -9.627 1.00 89.56 102 LEU A N 1
ATOM 747 C CA . LEU A 1 102 ? -3.254 -5.665 -9.917 1.00 89.56 102 LEU A CA 1
ATOM 748 C C . LEU A 1 102 ? -3.802 -6.890 -9.187 1.00 89.56 102 LEU A C 1
ATOM 750 O O . LEU A 1 102 ? -3.620 -7.047 -7.980 1.00 89.56 102 LEU A O 1
ATOM 754 N N . SER A 1 103 ? -4.423 -7.800 -9.934 1.00 89.56 103 SER A N 1
ATOM 755 C CA . SER A 1 103 ? -4.919 -9.066 -9.389 1.00 89.56 103 SER A CA 1
ATOM 756 C C . SER A 1 103 ? -3.804 -9.932 -8.790 1.00 89.56 103 SER A C 1
ATOM 758 O O . SER A 1 103 ? -2.639 -9.838 -9.190 1.00 89.56 103 SER A O 1
ATOM 760 N N . ALA A 1 104 ? -4.167 -10.815 -7.871 1.00 88.06 104 ALA A N 1
ATOM 761 C CA . ALA A 1 104 ? -3.284 -11.789 -7.261 1.00 88.06 104 ALA A CA 1
ATOM 762 C C . ALA A 1 104 ? -2.588 -12.668 -8.312 1.00 88.06 104 ALA A C 1
ATOM 764 O O . ALA A 1 104 ? -3.128 -12.965 -9.380 1.00 88.06 104 ALA A O 1
ATOM 765 N N . TYR A 1 105 ? -1.392 -13.132 -7.963 1.00 85.75 105 TYR A N 1
ATOM 766 C CA . TYR A 1 105 ? -0.578 -14.079 -8.717 1.00 85.75 105 TYR A CA 1
ATOM 767 C C . TYR A 1 105 ? -0.242 -13.656 -10.159 1.00 85.75 105 TYR A C 1
ATOM 769 O O . TYR A 1 105 ? -0.808 -14.136 -11.140 1.00 85.75 105 TYR A O 1
ATOM 777 N N . LYS A 1 106 ? 0.834 -12.874 -10.281 1.00 76.50 106 LYS A N 1
ATOM 778 C CA . LYS A 1 106 ? 1.550 -12.508 -11.517 1.00 76.50 106 LYS A CA 1
ATOM 779 C C . LYS A 1 106 ? 0.758 -11.649 -12.503 1.00 76.50 106 LYS A C 1
ATOM 781 O O . LYS A 1 106 ? 1.010 -11.715 -13.709 1.00 76.50 106 LYS A O 1
ATOM 786 N N . SER A 1 107 ? -0.143 -10.802 -12.011 1.00 87.25 107 SER A N 1
ATOM 787 C CA . SER A 1 107 ? -0.611 -9.671 -12.813 1.00 87.25 107 SER A CA 1
ATOM 788 C C . SER A 1 107 ? 0.507 -8.634 -12.950 1.00 87.25 107 SER A C 1
ATOM 790 O O . SER A 1 107 ? 1.379 -8.510 -12.082 1.00 87.25 107 SER A O 1
ATOM 792 N N . ASN A 1 108 ? 0.522 -7.912 -14.069 1.00 89.88 108 ASN A N 1
ATOM 793 C CA . ASN A 1 108 ? 1.444 -6.807 -14.260 1.00 89.88 108 ASN A CA 1
ATOM 794 C C . ASN A 1 108 ? 0.818 -5.658 -15.045 1.00 89.88 108 ASN A C 1
ATOM 796 O O . ASN A 1 108 ? -0.084 -5.835 -15.863 1.00 89.88 108 ASN A O 1
ATOM 800 N N . ILE A 1 109 ? 1.354 -4.472 -14.798 1.00 90.25 109 ILE A N 1
ATOM 801 C CA . ILE A 1 109 ? 1.107 -3.273 -15.585 1.00 90.25 109 ILE A CA 1
ATOM 802 C C . ILE A 1 109 ? 2.432 -2.773 -16.143 1.00 90.25 109 ILE A C 1
ATOM 804 O O . I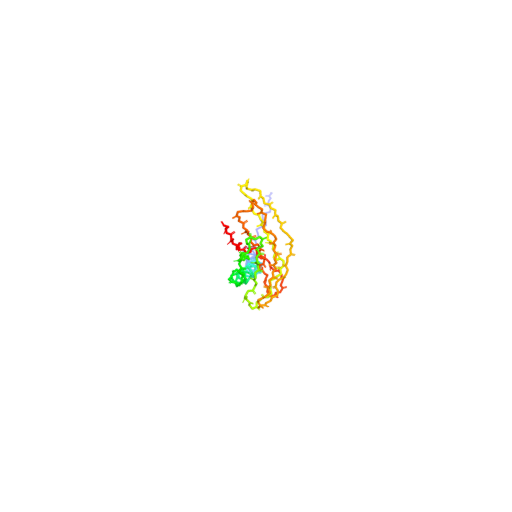LE A 1 109 ? 3.501 -3.009 -15.574 1.00 90.25 109 ILE A O 1
ATOM 808 N N . ASN A 1 110 ? 2.354 -2.060 -17.262 1.00 89.00 110 ASN A N 1
ATOM 809 C CA . ASN A 1 110 ? 3.515 -1.446 -17.884 1.00 89.00 110 ASN A CA 1
ATOM 810 C C . ASN A 1 110 ? 3.304 0.062 -17.965 1.00 89.00 110 ASN A C 1
ATOM 812 O O . ASN A 1 110 ? 2.336 0.504 -18.583 1.00 89.00 110 ASN A O 1
ATOM 816 N N . THR A 1 111 ? 4.242 0.835 -17.423 1.00 87.06 111 THR A N 1
ATOM 817 C CA . THR A 1 111 ? 4.317 2.284 -17.646 1.00 87.06 111 THR A CA 1
ATOM 818 C C . THR A 1 111 ? 5.563 2.627 -18.460 1.00 87.06 111 THR A C 1
ATOM 820 O O . THR A 1 111 ? 6.571 1.915 -18.427 1.00 87.06 111 THR A O 1
ATOM 823 N N . SER A 1 112 ? 5.479 3.673 -19.277 1.00 86.50 112 SER A N 1
ATOM 824 C CA . SER A 1 112 ? 6.604 4.145 -20.085 1.00 86.50 112 SER A CA 1
ATOM 825 C C . SER A 1 112 ? 7.650 4.824 -19.212 1.00 86.50 112 SER A C 1
ATOM 827 O O . SER A 1 112 ? 7.296 5.617 -18.347 1.00 86.50 112 SER A O 1
ATOM 829 N N . ILE A 1 113 ? 8.924 4.568 -19.494 1.00 85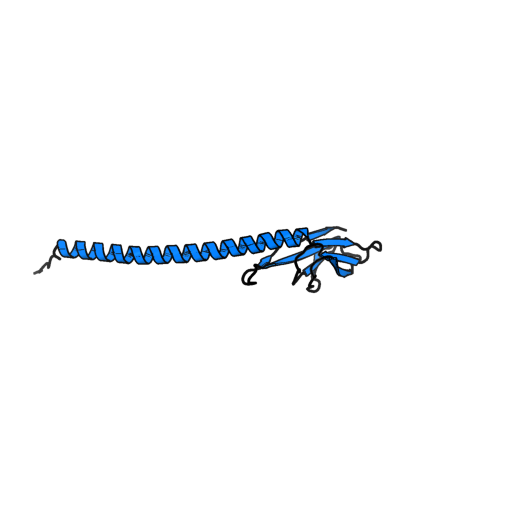.25 113 ILE A N 1
ATOM 830 C CA . ILE A 1 113 ? 10.046 5.264 -18.862 1.00 85.2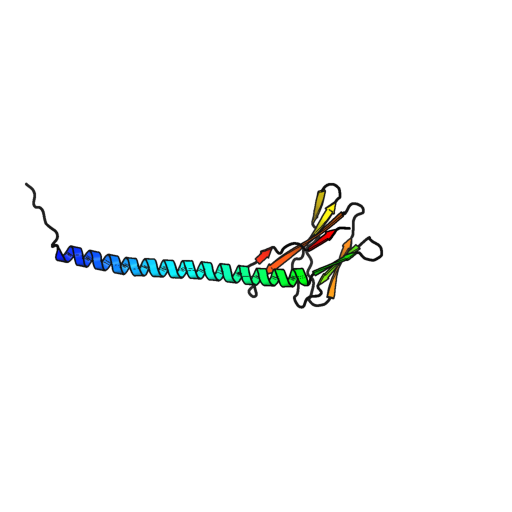5 113 ILE A CA 1
ATOM 831 C C . ILE A 1 113 ? 10.421 6.456 -19.738 1.00 85.25 113 ILE A C 1
ATOM 833 O O . ILE A 1 113 ? 10.753 6.287 -20.916 1.00 85.25 113 ILE A O 1
ATOM 837 N N . GLY A 1 114 ? 10.344 7.658 -19.174 1.00 82.44 114 GLY A N 1
ATOM 838 C CA . GLY A 1 114 ? 10.850 8.869 -19.801 1.00 82.44 114 GLY A CA 1
ATOM 839 C C . GLY A 1 114 ? 12.377 8.866 -19.853 1.00 82.44 114 GLY A C 1
ATOM 840 O O . GLY A 1 114 ? 13.047 8.315 -18.987 1.00 82.44 114 GLY A O 1
ATOM 841 N N . SER A 1 115 ? 12.966 9.540 -20.844 1.00 79.00 115 SER A N 1
ATOM 842 C CA . SER A 1 115 ? 14.431 9.697 -20.955 1.00 79.00 115 SER A CA 1
ATOM 843 C C . SER A 1 115 ? 15.068 10.464 -19.784 1.00 79.00 115 SER A C 1
ATOM 845 O O . SER A 1 115 ? 16.297 10.538 -19.661 1.00 79.00 115 SER A O 1
ATOM 847 N N . SER A 1 116 ? 14.238 11.112 -18.970 1.00 83.50 116 SER A N 1
ATOM 848 C CA . SER A 1 116 ? 14.640 11.896 -17.815 1.00 83.50 116 SER A CA 1
ATOM 849 C C . SER A 1 116 ? 14.286 11.269 -16.469 1.00 83.50 116 SER A C 1
ATOM 851 O O . SER A 1 116 ? 14.806 11.722 -15.455 1.00 83.50 116 SER A O 1
ATOM 853 N N . ASP A 1 117 ? 13.552 10.157 -16.461 1.00 85.44 117 ASP A N 1
ATOM 854 C CA . ASP A 1 117 ? 13.238 9.438 -15.230 1.00 85.44 117 ASP A CA 1
ATOM 855 C C . ASP A 1 117 ? 14.519 8.824 -14.632 1.00 85.44 117 ASP A C 1
ATOM 857 O O . ASP A 1 117 ? 15.358 8.277 -15.353 1.00 85.44 117 ASP A O 1
ATOM 861 N N . ILE A 1 118 ? 14.672 8.927 -13.310 1.00 87.12 118 ILE A N 1
ATOM 862 C CA . ILE A 1 118 ? 15.778 8.339 -12.528 1.00 87.12 118 ILE A CA 1
ATOM 863 C C . ILE A 1 118 ? 15.298 7.370 -11.457 1.00 87.12 118 ILE A C 1
ATOM 865 O O . ILE A 1 118 ? 16.055 6.505 -11.023 1.00 87.12 118 ILE A O 1
ATOM 869 N N . ALA A 1 119 ? 14.051 7.515 -11.016 1.00 88.69 119 ALA A N 1
ATOM 870 C CA . ALA A 1 119 ? 13.480 6.664 -9.994 1.00 88.69 119 ALA A CA 1
ATOM 871 C C . ALA A 1 119 ? 11.966 6.557 -10.153 1.00 88.69 119 ALA A C 1
ATOM 873 O O . ALA A 1 119 ? 11.297 7.477 -10.630 1.00 88.69 119 ALA A O 1
ATOM 874 N N . PHE A 1 120 ? 11.430 5.442 -9.676 1.00 89.06 120 PHE A N 1
ATOM 875 C CA . PHE A 1 120 ? 10.002 5.191 -9.578 1.00 89.06 120 PHE A CA 1
ATOM 876 C C . PHE A 1 120 ? 9.654 4.847 -8.143 1.00 89.06 120 PHE A C 1
ATOM 878 O O . PHE A 1 120 ? 10.360 4.069 -7.499 1.00 89.06 120 PHE A O 1
ATOM 885 N N . LYS A 1 121 ? 8.548 5.405 -7.657 1.00 90.12 121 LYS A N 1
ATOM 886 C CA . LYS A 1 121 ? 7.933 4.990 -6.397 1.00 90.12 121 LYS A CA 1
ATOM 887 C C . LYS A 1 121 ? 6.541 4.474 -6.663 1.00 90.12 121 LYS A C 1
ATOM 889 O O . LYS A 1 121 ? 5.778 5.098 -7.393 1.00 90.12 121 LYS A O 1
ATOM 894 N N . VAL A 1 122 ? 6.222 3.352 -6.045 1.00 89.75 122 VAL A N 1
ATOM 895 C CA . VAL A 1 122 ? 4.893 2.766 -6.097 1.00 89.75 122 VAL A CA 1
ATOM 896 C C . VAL A 1 122 ? 4.248 2.899 -4.734 1.00 89.75 122 VAL A C 1
ATOM 898 O O . VAL A 1 122 ? 4.745 2.339 -3.759 1.00 89.75 122 VAL A O 1
ATOM 901 N N . PHE A 1 123 ? 3.166 3.668 -4.689 1.00 89.56 123 PHE A N 1
ATOM 902 C CA . PHE A 1 123 ? 2.353 3.903 -3.507 1.00 89.56 123 PHE A CA 1
ATOM 903 C C . PHE A 1 123 ? 1.153 2.964 -3.522 1.00 89.56 123 PHE A C 1
ATOM 905 O O . PHE A 1 123 ? 0.552 2.711 -4.569 1.00 89.56 123 PHE A O 1
ATOM 912 N N . MET A 1 124 ? 0.836 2.437 -2.348 1.00 89.19 124 MET A N 1
ATOM 913 C CA . MET A 1 124 ? -0.250 1.495 -2.118 1.00 89.19 124 MET A CA 1
ATOM 914 C C . MET A 1 124 ? -0.928 1.848 -0.805 1.00 89.19 124 MET A C 1
ATOM 916 O O . MET A 1 124 ? -0.306 2.445 0.076 1.00 89.19 124 MET A O 1
ATOM 920 N N . VAL A 1 125 ? -2.176 1.427 -0.674 1.00 86.38 125 VAL A N 1
ATOM 921 C CA . VAL A 1 125 ? -2.955 1.581 0.547 1.00 86.38 125 VAL A CA 1
ATOM 922 C C . VAL A 1 125 ? -3.332 0.188 1.031 1.00 86.38 125 VAL A C 1
ATOM 924 O O . VAL A 1 125 ? -3.880 -0.609 0.271 1.00 86.38 125 VAL A O 1
ATOM 927 N N . GLY A 1 126 ? -2.983 -0.122 2.276 1.00 81.56 126 GLY A N 1
ATOM 928 C CA . GLY A 1 126 ? -3.442 -1.322 2.959 1.00 81.56 126 GLY A CA 1
ATOM 929 C C . GLY A 1 126 ? -4.787 -1.020 3.593 1.00 81.56 126 GLY A C 1
ATOM 930 O O . GLY A 1 126 ? -4.907 -0.028 4.309 1.00 81.56 126 GLY A O 1
ATOM 931 N N . THR A 1 127 ? -5.790 -1.844 3.319 1.00 81.12 127 THR A N 1
ATOM 932 C CA . THR A 1 127 ? -7.096 -1.766 3.976 1.00 81.12 127 THR A CA 1
ATOM 933 C C . THR A 1 127 ? -7.299 -2.982 4.863 1.00 81.12 127 THR A C 1
ATOM 935 O O . THR A 1 127 ? -6.789 -4.064 4.560 1.00 81.12 127 THR A O 1
ATOM 938 N N . ASP A 1 128 ? -8.041 -2.810 5.948 1.00 77.88 128 ASP A N 1
ATOM 939 C CA . ASP A 1 128 ? -8.521 -3.913 6.776 1.00 77.88 128 ASP A CA 1
ATOM 940 C C . ASP A 1 128 ? -9.511 -4.810 6.000 1.00 77.88 128 ASP A C 1
ATOM 942 O O . ASP A 1 128 ? -9.885 -4.533 4.853 1.00 77.88 128 ASP A O 1
ATOM 946 N N . ALA A 1 129 ? -9.912 -5.930 6.606 1.00 70.88 129 ALA A N 1
ATOM 947 C CA . ALA A 1 129 ? -10.808 -6.894 5.964 1.00 70.88 129 ALA A CA 1
ATOM 948 C C . ALA A 1 129 ? -12.210 -6.328 5.675 1.00 70.88 129 ALA A C 1
ATOM 950 O O . ALA A 1 129 ? -12.854 -6.786 4.727 1.00 70.88 129 ALA A O 1
ATOM 951 N N . ASP A 1 130 ? -12.654 -5.339 6.456 1.00 73.12 130 ASP A N 1
ATOM 952 C CA . ASP A 1 130 ? -13.967 -4.710 6.329 1.00 73.12 130 ASP A CA 1
ATOM 953 C C . ASP A 1 130 ? -13.938 -3.405 5.499 1.00 73.12 130 ASP A C 1
ATOM 955 O O . ASP A 1 130 ? -14.982 -2.783 5.297 1.00 73.12 130 ASP A O 1
ATOM 959 N N . GLU A 1 131 ? -12.771 -3.019 4.953 1.00 70.31 131 GLU A N 1
ATOM 960 C CA . GLU A 1 131 ? -12.530 -1.777 4.188 1.00 70.31 131 GLU A CA 1
ATOM 961 C C . GLU A 1 131 ? -12.945 -0.492 4.951 1.00 70.31 131 GLU A C 1
ATOM 963 O O . GLU A 1 131 ? -13.258 0.538 4.344 1.00 70.31 131 GLU A O 1
ATOM 968 N N . LEU A 1 132 ? -12.961 -0.537 6.286 1.00 71.88 132 LEU A N 1
ATOM 969 C CA . LEU A 1 132 ? -13.323 0.583 7.159 1.00 71.88 132 LEU A CA 1
ATOM 970 C C . LEU A 1 132 ? -12.115 1.450 7.530 1.00 71.88 132 LEU A C 1
ATOM 972 O O . LEU A 1 132 ? -12.283 2.642 7.803 1.00 71.88 132 LEU A O 1
ATOM 976 N N . CYS A 1 133 ? -10.911 0.882 7.484 1.00 78.00 133 CYS A N 1
ATOM 977 C CA . CYS A 1 133 ? -9.656 1.561 7.765 1.00 78.00 133 CYS A CA 1
ATOM 978 C C . CYS A 1 133 ? -8.665 1.384 6.624 1.00 78.00 133 CYS A C 1
ATOM 980 O O . CYS A 1 133 ? -8.564 0.339 5.984 1.00 78.00 133 CYS A O 1
ATOM 982 N N . SER A 1 134 ? -7.878 2.430 6.393 1.00 80.94 134 SER A N 1
ATOM 983 C CA . SER A 1 134 ? -6.887 2.454 5.329 1.00 80.94 134 SER A CA 1
ATOM 984 C C . SER A 1 134 ? -5.611 3.128 5.807 1.00 80.94 134 SER A C 1
ATOM 986 O O . SER A 1 134 ? -5.666 4.250 6.314 1.00 80.94 134 SER A O 1
ATOM 988 N N . VAL A 1 135 ? -4.468 2.483 5.595 1.00 85.12 135 VAL A N 1
ATOM 989 C CA . VAL A 1 135 ? -3.143 3.013 5.933 1.00 85.12 135 VAL A CA 1
ATOM 990 C C . VAL A 1 135 ? -2.297 3.103 4.667 1.00 85.12 135 VAL A C 1
ATOM 992 O O . VAL A 1 135 ? -2.263 2.178 3.854 1.00 85.12 135 VAL A O 1
ATOM 995 N N . GLU A 1 136 ? -1.596 4.223 4.485 1.00 85.38 136 GLU A N 1
ATOM 996 C CA . GLU A 1 136 ? -0.636 4.372 3.389 1.00 85.38 136 GLU A CA 1
ATOM 997 C C . GLU A 1 136 ? 0.594 3.491 3.638 1.00 85.38 136 GLU A C 1
ATOM 999 O O . GLU A 1 136 ? 1.293 3.617 4.647 1.00 85.38 136 GLU A O 1
ATOM 1004 N N . CYS A 1 137 ? 0.882 2.594 2.698 1.00 88.19 137 CYS A N 1
ATOM 1005 C CA . CYS A 1 137 ? 2.024 1.700 2.797 1.00 88.19 137 CYS A CA 1
ATOM 1006 C C . CYS A 1 137 ? 3.333 2.422 2.461 1.00 88.19 137 CYS A C 1
ATOM 1008 O O . CYS A 1 137 ? 3.373 3.370 1.672 1.00 88.19 137 CYS A O 1
ATOM 1010 N N . SER A 1 138 ? 4.445 1.905 2.994 1.00 88.31 138 SER A N 1
ATOM 1011 C CA . SER A 1 138 ? 5.774 2.355 2.573 1.00 88.31 138 SER A CA 1
ATOM 1012 C C . SER A 1 138 ? 5.961 2.105 1.069 1.00 88.31 138 SER A C 1
ATOM 1014 O O . SER A 1 138 ? 5.721 0.984 0.609 1.00 88.31 138 SER A O 1
ATOM 1016 N N . PRO A 1 139 ? 6.389 3.109 0.284 1.00 87.56 139 PRO A N 1
ATOM 1017 C CA . PRO A 1 139 ? 6.453 2.961 -1.158 1.00 87.56 139 PRO A CA 1
ATOM 1018 C C . PRO A 1 139 ? 7.588 2.030 -1.584 1.00 87.56 139 PRO A C 1
ATOM 1020 O O . PRO A 1 139 ? 8.705 2.097 -1.063 1.00 87.56 139 PRO A O 1
ATOM 1023 N N . VAL A 1 140 ? 7.333 1.218 -2.609 1.00 89.19 140 VAL A N 1
ATOM 1024 C CA . VAL A 1 140 ? 8.374 0.404 -3.250 1.00 89.19 140 VAL A CA 1
ATOM 1025 C C . VAL A 1 140 ? 9.145 1.287 -4.230 1.00 89.19 140 VAL A C 1
ATOM 1027 O O . VAL A 1 140 ? 8.545 1.915 -5.103 1.00 89.19 140 VAL A O 1
ATOM 1030 N N . LEU A 1 141 ? 10.469 1.349 -4.079 1.00 89.44 141 LEU A N 1
ATOM 1031 C CA . LEU A 1 141 ? 11.362 2.186 -4.882 1.00 89.44 141 LEU A CA 1
ATOM 1032 C C . LEU A 1 141 ? 12.141 1.339 -5.894 1.00 89.44 141 LEU A C 1
ATOM 1034 O O . LEU A 1 141 ? 12.704 0.303 -5.540 1.00 89.44 141 LEU A O 1
ATOM 1038 N N . LEU A 1 142 ? 12.236 1.830 -7.128 1.00 87.50 142 LEU A N 1
ATOM 1039 C CA . LEU A 1 142 ? 13.210 1.371 -8.113 1.00 87.50 142 LEU A CA 1
ATOM 1040 C C . LEU A 1 142 ? 14.012 2.564 -8.635 1.00 87.50 142 LEU A C 1
ATOM 1042 O O . LEU A 1 142 ? 13.427 3.489 -9.195 1.00 87.50 142 LEU A O 1
ATOM 1046 N N . GLU A 1 143 ? 15.332 2.520 -8.483 1.00 85.69 143 GLU A N 1
ATOM 1047 C CA . GLU A 1 143 ? 16.266 3.458 -9.119 1.00 85.69 143 GLU A CA 1
ATOM 1048 C C . GLU A 1 143 ? 16.799 2.842 -10.421 1.00 85.69 143 GLU A C 1
ATOM 1050 O O . GLU A 1 143 ? 16.994 1.623 -10.491 1.00 85.69 143 GLU A O 1
ATOM 1055 N N . LEU A 1 144 ? 16.965 3.672 -11.456 1.00 80.62 144 LEU A N 1
ATOM 1056 C CA . LEU A 1 144 ? 17.417 3.266 -12.794 1.00 80.62 144 LEU A CA 1
ATOM 1057 C C . LEU A 1 144 ? 18.940 3.213 -12.943 1.00 80.62 144 LEU A C 1
ATOM 1059 O O . LEU A 1 144 ? 19.631 4.089 -12.378 1.00 80.62 144 LEU A O 1
#

Radius of gyration: 29.3 Å; chains: 1; bounding box: 49×52×88 Å

Foldseek 3Di:
DDDDPDDDPVVVVVVVVVVVVVVVVVVVVVVVVVVVVVVVVVVFVVQLQVQLVQQLVQWDWDADPVRWKIKIWGQAQAKFFQKWKWFAFPVRDIDIDDTDIHHYHTGIDIDTDDPGTFKMWIWGWRGHPVNPDIDIHDTDMDGD